Protein AF-A0A7C4J9X6-F1 (afdb_monomer_lite)

Sequence (89 aa):
MRSLQPQTKMVLFFVLMGMISGIVSAVIKNSWGALFIAIIVYLLSASLAGKILKLQQSEFPISKILSSGFGPFFMVWLISWIWIYSALL

Foldseek 3Di:
DDDDDLLVLLLVLLLVLLLVLLLVLLVDPDPVVSVVSLVVSLVVSLVVSCVVSVPDCVVPPSVNSSVSSVVSSNVSNVVNNVVSNVVVD

pLDDT: mean 90.03, std 9.35, range [45.84, 98.12]

Secondary structure (DSSP, 8-state):
-PPPPHHHHHHHHHHHHHHHHHHHHHT-S-HHHHHHHHHHHHHHHHHHHHHHTT--TTTS-HHHHHHHHHHHHHHHHHHHHHHHHHHH-

Radius of gyration: 13.96 Å; chains: 1; bounding box: 37×21×44 Å

Structure (mmCIF, N/CA/C/O backbone):
data_AF-A0A7C4J9X6-F1
#
_entry.id   AF-A0A7C4J9X6-F1
#
loop_
_atom_site.group_PDB
_atom_site.id
_atom_site.type_symbol
_atom_site.label_atom_id
_atom_site.label_alt_id
_atom_site.label_comp_id
_atom_site.label_asym_id
_atom_site.label_entity_id
_atom_site.label_seq_id
_atom_site.pdbx_PDB_ins_code
_atom_site.Cartn_x
_atom_site.Cartn_y
_atom_site.Cartn_z
_atom_site.occupancy
_atom_site.B_iso_or_equiv
_atom_site.auth_seq_id
_atom_site.auth_comp_id
_atom_site.auth_asym_id
_atom_site.auth_atom_id
_atom_site.pdbx_PDB_model_num
ATOM 1 N N . MET A 1 1 ? -25.693 13.443 8.147 1.00 45.84 1 MET A N 1
ATOM 2 C CA . MET A 1 1 ? -24.619 12.717 7.429 1.00 45.84 1 MET A CA 1
ATOM 3 C C . MET A 1 1 ? -24.364 11.409 8.172 1.00 45.84 1 MET A C 1
ATOM 5 O O . MET A 1 1 ? -24.047 11.477 9.352 1.00 45.84 1 MET A O 1
ATOM 9 N N . ARG A 1 2 ? -24.591 10.235 7.562 1.00 54.00 2 ARG A N 1
ATOM 10 C CA . ARG A 1 2 ? -24.302 8.941 8.217 1.00 54.00 2 ARG A CA 1
ATOM 11 C C . ARG A 1 2 ? -22.785 8.814 8.382 1.00 54.00 2 ARG A C 1
ATOM 13 O O . ARG A 1 2 ? -22.061 8.963 7.402 1.00 54.00 2 ARG A O 1
ATOM 20 N N . SER A 1 3 ? -22.300 8.588 9.600 1.00 67.06 3 SER A N 1
ATOM 21 C CA . SER A 1 3 ? -20.883 8.311 9.828 1.00 67.06 3 SER A CA 1
ATOM 22 C C . SER A 1 3 ? -20.510 7.010 9.111 1.00 67.06 3 SER A C 1
ATOM 24 O O . SER A 1 3 ? -21.161 5.982 9.284 1.00 67.06 3 SER A O 1
ATOM 26 N N . LEU A 1 4 ? -19.482 7.059 8.259 1.00 74.62 4 LEU A N 1
ATOM 27 C CA . LEU A 1 4 ? -18.939 5.853 7.633 1.00 74.62 4 LEU A CA 1
ATOM 28 C C . LEU A 1 4 ? -18.452 4.889 8.718 1.00 74.62 4 LEU A C 1
ATOM 30 O O . LEU A 1 4 ? -17.806 5.322 9.681 1.00 74.62 4 LEU A O 1
ATOM 34 N N . GLN A 1 5 ? -18.731 3.597 8.539 1.00 84.25 5 GLN A N 1
ATOM 35 C CA . GLN A 1 5 ? -18.248 2.559 9.443 1.00 84.25 5 GLN A CA 1
ATOM 36 C C . GLN A 1 5 ? -16.705 2.588 9.507 1.00 84.25 5 GLN A C 1
ATOM 38 O O . GLN A 1 5 ? -16.055 2.850 8.488 1.00 84.25 5 GLN A O 1
ATOM 43 N N . PRO A 1 6 ? -16.091 2.312 10.675 1.00 81.25 6 PRO A N 1
ATOM 44 C CA . PRO A 1 6 ? -14.634 2.339 10.841 1.00 81.25 6 PRO A CA 1
ATOM 45 C C . PRO A 1 6 ? -13.884 1.462 9.828 1.00 81.25 6 PRO A C 1
ATOM 47 O O . PRO A 1 6 ? -12.842 1.860 9.313 1.00 81.25 6 PRO A O 1
ATOM 50 N N . GLN A 1 7 ? -14.461 0.307 9.480 1.00 84.56 7 GLN A N 1
ATOM 51 C CA . GLN A 1 7 ? -13.927 -0.601 8.461 1.00 84.56 7 GLN A CA 1
ATOM 52 C C . GLN A 1 7 ? -13.871 0.055 7.080 1.00 84.56 7 GLN A C 1
ATOM 54 O O . GLN A 1 7 ? -12.841 0.009 6.419 1.00 84.56 7 GLN A O 1
ATOM 59 N N . THR A 1 8 ? -14.941 0.731 6.660 1.00 87.94 8 THR A N 1
ATOM 60 C CA . THR A 1 8 ? -14.987 1.419 5.364 1.00 87.94 8 THR A CA 1
ATOM 61 C C . THR A 1 8 ? -13.939 2.524 5.277 1.00 87.94 8 THR A C 1
ATOM 63 O O . THR A 1 8 ? -13.280 2.661 4.251 1.00 87.94 8 THR A O 1
ATOM 66 N N . LYS A 1 9 ? -13.731 3.284 6.361 1.00 88.38 9 LYS A N 1
ATOM 67 C CA . LYS A 1 9 ? -12.685 4.320 6.417 1.00 88.38 9 LYS A CA 1
ATOM 68 C C . LYS A 1 9 ? -11.287 3.725 6.271 1.00 88.38 9 LYS A C 1
ATOM 70 O O . LYS A 1 9 ? -10.450 4.295 5.579 1.00 88.38 9 LYS A O 1
ATOM 75 N N . MET A 1 10 ? -11.051 2.578 6.903 1.00 90.50 10 MET A N 1
ATOM 76 C CA . MET A 1 10 ? -9.788 1.855 6.807 1.00 90.50 10 MET A CA 1
ATOM 77 C C . MET A 1 10 ? -9.536 1.340 5.393 1.00 90.50 10 MET A C 1
ATOM 79 O O . MET A 1 10 ? -8.467 1.586 4.844 1.00 90.50 10 MET A O 1
ATOM 83 N N . VAL A 1 11 ? -10.531 0.697 4.779 1.00 92.12 11 VAL A N 1
ATOM 84 C CA . VAL A 1 11 ? -10.440 0.239 3.387 1.00 92.12 11 VAL A CA 1
ATOM 85 C C . VAL A 1 11 ? -10.130 1.415 2.466 1.00 92.12 11 VAL A C 1
ATOM 87 O O . VAL A 1 11 ? -9.190 1.333 1.685 1.00 92.12 11 VAL A O 1
ATOM 90 N N . LEU A 1 12 ? -10.847 2.534 2.602 1.00 93.38 12 LEU A N 1
ATOM 91 C CA . LEU A 1 12 ? -10.618 3.726 1.785 1.00 93.38 12 LEU A CA 1
ATOM 92 C C . LEU A 1 12 ? -9.193 4.279 1.957 1.00 93.38 12 LEU A C 1
ATOM 94 O O . LEU A 1 12 ? -8.546 4.642 0.979 1.00 93.38 12 LEU A O 1
ATOM 98 N N . PHE A 1 13 ? -8.689 4.308 3.192 1.00 94.62 13 PHE A N 1
ATOM 99 C CA . PHE A 1 13 ? -7.322 4.729 3.488 1.00 94.62 13 PHE A CA 1
ATOM 100 C C . PHE A 1 13 ? -6.290 3.833 2.788 1.00 94.62 13 PHE A C 1
ATOM 102 O O . PHE A 1 13 ? -5.396 4.335 2.111 1.00 94.62 13 PHE A O 1
ATOM 109 N N . PHE A 1 14 ? -6.434 2.511 2.888 1.00 96.19 14 PHE A N 1
ATOM 110 C CA . PHE A 1 14 ? -5.519 1.568 2.240 1.00 96.19 14 PHE A CA 1
ATOM 111 C C . PHE A 1 14 ? -5.630 1.561 0.715 1.00 96.19 14 PHE A C 1
ATOM 113 O O . PHE A 1 14 ? -4.616 1.397 0.046 1.00 96.19 14 PHE A O 1
ATOM 120 N N . VAL A 1 15 ? -6.820 1.800 0.162 1.00 96.75 15 VAL A N 1
ATOM 121 C CA . VAL A 1 15 ? -7.024 2.016 -1.279 1.00 96.75 15 VAL A CA 1
ATOM 122 C C . VAL A 1 15 ? -6.213 3.224 -1.753 1.00 96.75 15 VAL A C 1
ATOM 124 O O . VAL A 1 15 ? -5.463 3.115 -2.721 1.00 96.75 15 VAL A O 1
ATOM 127 N N . LEU A 1 16 ? -6.297 4.355 -1.046 1.00 96.56 16 LEU A N 1
ATOM 128 C CA . LEU A 1 16 ? -5.529 5.559 -1.381 1.00 96.56 16 LEU A CA 1
ATOM 129 C C . LEU A 1 16 ? -4.019 5.316 -1.281 1.00 96.56 16 LEU A C 1
ATOM 131 O O . LEU A 1 16 ? -3.278 5.666 -2.197 1.00 96.56 16 LEU A O 1
ATOM 135 N N . MET A 1 17 ? -3.563 4.669 -0.206 1.00 97.31 17 MET A N 1
ATOM 136 C CA . MET A 1 17 ? -2.144 4.343 -0.039 1.00 97.31 17 MET A CA 1
ATOM 137 C C . MET A 1 17 ? -1.647 3.353 -1.098 1.00 97.31 17 MET A C 1
ATOM 139 O O . MET A 1 17 ? -0.525 3.498 -1.577 1.00 97.31 17 MET A O 1
ATOM 143 N N . GLY A 1 18 ? -2.476 2.386 -1.500 1.00 97.56 18 GLY A N 1
ATOM 144 C CA . GLY A 1 18 ? -2.173 1.444 -2.577 1.00 97.56 18 GLY A CA 1
ATOM 145 C C . GLY A 1 18 ? -1.997 2.158 -3.912 1.00 97.56 18 GLY A C 1
ATOM 146 O O . GLY A 1 18 ? -1.006 1.934 -4.599 1.00 97.56 18 GLY A O 1
ATOM 147 N N . MET A 1 19 ? -2.894 3.094 -4.232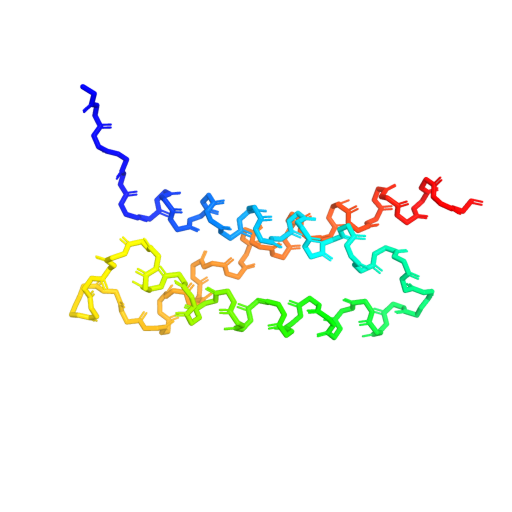 1.00 97.62 19 MET A N 1
ATOM 148 C CA . MET A 1 19 ? -2.812 3.903 -5.450 1.00 97.62 19 MET A CA 1
ATOM 149 C C . MET A 1 19 ? -1.531 4.746 -5.488 1.00 97.62 19 MET A C 1
ATOM 151 O O . MET A 1 19 ? -0.786 4.683 -6.465 1.00 97.62 19 MET A O 1
ATOM 155 N N . ILE A 1 20 ? -1.238 5.482 -4.408 1.00 96.69 20 ILE A N 1
ATOM 156 C CA . ILE A 1 20 ? -0.008 6.282 -4.280 1.00 96.69 20 ILE A CA 1
ATOM 157 C C . ILE A 1 20 ? 1.220 5.383 -4.430 1.00 96.69 20 ILE A C 1
ATOM 159 O O . ILE A 1 20 ? 2.132 5.696 -5.194 1.00 96.69 20 ILE A O 1
ATOM 163 N N . SER A 1 21 ? 1.228 4.240 -3.741 1.00 97.62 21 SER A N 1
ATOM 164 C CA . SER A 1 21 ? 2.324 3.284 -3.838 1.00 97.62 21 SER A CA 1
ATOM 165 C C . SER A 1 21 ? 2.490 2.752 -5.259 1.00 97.62 21 SER A C 1
ATOM 167 O O . SER A 1 21 ? 3.621 2.597 -5.697 1.00 97.62 21 SER A O 1
ATOM 169 N N . GLY A 1 22 ? 1.401 2.474 -5.981 1.00 97.00 22 GLY A N 1
ATOM 170 C CA . GLY A 1 22 ? 1.446 1.956 -7.349 1.00 97.00 22 GLY A CA 1
ATOM 171 C C . GLY A 1 22 ? 2.058 2.962 -8.321 1.00 97.00 22 GLY A C 1
ATOM 172 O O . GLY A 1 22 ? 2.924 2.595 -9.114 1.00 97.00 22 GLY A O 1
ATOM 173 N N . ILE A 1 23 ? 1.685 4.242 -8.190 1.00 96.25 23 ILE A N 1
ATOM 174 C CA . ILE A 1 23 ? 2.272 5.356 -8.952 1.00 96.25 23 ILE A CA 1
ATOM 175 C C . ILE A 1 23 ? 3.784 5.438 -8.705 1.00 96.25 23 ILE A C 1
ATOM 177 O O . ILE A 1 23 ? 4.566 5.484 -9.652 1.00 96.25 23 ILE A O 1
ATOM 181 N N . VAL A 1 24 ? 4.212 5.418 -7.439 1.00 95.56 24 VAL A N 1
ATOM 182 C CA . VAL A 1 24 ? 5.638 5.503 -7.075 1.00 95.56 24 VAL A CA 1
ATOM 183 C C . VAL A 1 24 ? 6.410 4.274 -7.568 1.00 9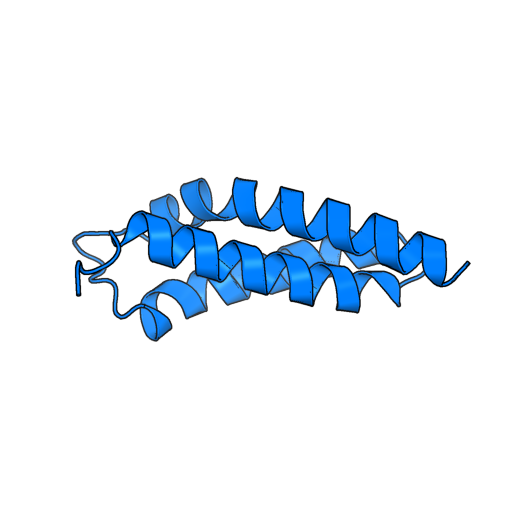5.56 24 VAL A C 1
ATOM 185 O O . VAL A 1 24 ? 7.498 4.407 -8.128 1.00 95.56 24 VAL A O 1
ATOM 188 N N . SER A 1 25 ? 5.836 3.078 -7.414 1.00 96.56 25 SER A N 1
ATOM 189 C CA . SER A 1 25 ? 6.420 1.818 -7.881 1.00 96.56 25 SER A CA 1
ATOM 190 C C . SER A 1 25 ? 6.611 1.779 -9.403 1.00 96.56 25 SER A C 1
ATOM 192 O O . SER A 1 25 ? 7.523 1.101 -9.869 1.00 96.56 25 SER A O 1
ATOM 194 N N . ALA A 1 26 ? 5.803 2.502 -10.189 1.00 95.31 26 ALA A N 1
ATOM 195 C CA . ALA A 1 26 ? 5.881 2.486 -11.654 1.00 95.31 26 ALA A CA 1
ATOM 196 C C . ALA A 1 26 ? 7.161 3.131 -12.209 1.00 95.31 26 ALA A C 1
ATOM 198 O O . ALA A 1 26 ? 7.584 2.812 -13.316 1.00 95.31 26 ALA A O 1
ATOM 199 N N . VAL A 1 27 ? 7.830 3.983 -11.428 1.00 94.12 27 VAL A N 1
ATOM 200 C CA . VAL A 1 27 ? 9.118 4.588 -11.812 1.00 94.12 27 VAL A CA 1
ATOM 201 C C . VAL A 1 27 ? 10.272 3.573 -11.702 1.00 94.12 27 VAL A C 1
ATOM 203 O O . VAL A 1 27 ? 11.357 3.773 -12.252 1.00 94.12 27 VAL A O 1
ATOM 206 N N . ILE A 1 28 ? 10.055 2.449 -11.012 1.00 93.88 28 ILE A N 1
ATOM 207 C CA . ILE A 1 28 ? 11.071 1.423 -10.783 1.00 93.88 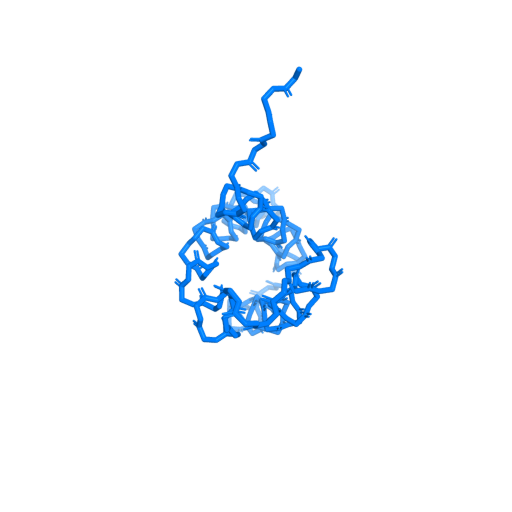28 ILE A CA 1
ATOM 208 C C . ILE A 1 28 ? 11.011 0.374 -11.888 1.00 93.88 28 ILE A C 1
ATOM 210 O O . ILE A 1 28 ? 10.060 -0.392 -11.997 1.00 93.88 28 ILE A O 1
ATOM 214 N N . LYS A 1 29 ? 12.096 0.272 -12.663 1.00 88.44 29 LYS A N 1
ATOM 215 C CA . LYS A 1 29 ? 12.211 -0.703 -13.761 1.00 88.44 29 LYS A CA 1
ATOM 216 C C . LYS A 1 29 ? 12.259 -2.165 -13.301 1.00 88.44 29 LYS A C 1
ATOM 218 O O . LYS A 1 29 ? 11.971 -3.054 -14.091 1.00 88.44 29 LYS A O 1
ATOM 223 N N . ASN A 1 30 ? 12.644 -2.419 -12.049 1.00 93.06 30 ASN A N 1
ATOM 224 C CA . ASN A 1 30 ? 12.736 -3.758 -11.470 1.00 93.06 30 ASN A CA 1
ATOM 225 C C . ASN A 1 30 ? 11.468 -4.107 -10.670 1.00 93.06 30 ASN A C 1
ATOM 227 O O . ASN A 1 30 ? 11.207 -3.499 -9.630 1.00 93.06 30 ASN A O 1
ATOM 231 N N . SER A 1 31 ? 10.742 -5.144 -11.096 1.00 92.50 31 SER A N 1
ATOM 232 C CA . SER A 1 31 ? 9.512 -5.624 -10.451 1.00 92.50 31 SER A CA 1
ATOM 233 C C . SER A 1 31 ? 9.691 -6.004 -8.977 1.00 92.50 31 SER A C 1
ATOM 235 O O . SER A 1 31 ? 8.816 -5.727 -8.159 1.00 92.50 31 SER A O 1
ATOM 237 N N . TRP A 1 32 ? 10.837 -6.580 -8.600 1.00 94.75 32 TRP A N 1
ATOM 238 C CA . TRP A 1 32 ? 11.133 -6.900 -7.199 1.00 94.75 32 TRP A CA 1
ATOM 239 C C . TRP A 1 32 ? 11.323 -5.638 -6.356 1.00 94.75 32 TRP A C 1
ATOM 241 O O . TRP A 1 32 ? 10.872 -5.582 -5.215 1.00 94.75 32 TRP A O 1
ATOM 251 N N . GLY A 1 33 ? 11.936 -4.600 -6.934 1.00 94.50 33 GLY A N 1
ATOM 252 C CA . GLY A 1 33 ? 12.065 -3.293 -6.290 1.00 94.50 33 GLY A CA 1
ATOM 253 C C . GLY A 1 33 ? 10.708 -2.609 -6.110 1.00 94.50 33 GLY A C 1
ATOM 254 O O . GLY A 1 33 ? 10.409 -2.107 -5.028 1.00 94.50 33 GLY A O 1
ATOM 255 N N . ALA A 1 34 ? 9.854 -2.657 -7.136 1.00 95.12 34 ALA A N 1
ATOM 256 C CA . ALA A 1 34 ? 8.491 -2.134 -7.086 1.00 95.12 34 ALA A CA 1
ATOM 257 C C . ALA A 1 34 ? 7.654 -2.799 -5.979 1.00 95.12 34 ALA A C 1
ATOM 259 O O . ALA A 1 34 ? 6.979 -2.096 -5.222 1.00 95.12 34 ALA A O 1
ATOM 260 N N . LEU A 1 35 ? 7.742 -4.130 -5.852 1.00 95.25 35 LEU A N 1
ATOM 261 C CA . LEU A 1 35 ? 7.081 -4.899 -4.796 1.00 95.25 35 LEU A CA 1
ATOM 262 C C . LEU A 1 35 ? 7.638 -4.565 -3.405 1.00 95.25 35 LEU A C 1
ATOM 264 O O . LEU A 1 35 ? 6.875 -4.414 -2.453 1.00 95.25 35 LEU A O 1
ATOM 268 N N . PHE A 1 36 ? 8.957 -4.410 -3.276 1.00 96.12 36 PHE A N 1
ATOM 269 C CA . PHE A 1 36 ? 9.591 -4.055 -2.007 1.00 96.12 36 PHE A CA 1
ATOM 270 C C . PHE A 1 36 ? 9.122 -2.688 -1.490 1.00 96.12 36 PHE A C 1
ATOM 272 O O . PHE A 1 36 ? 8.784 -2.558 -0.311 1.00 96.12 36 PHE A O 1
ATOM 279 N N . ILE A 1 37 ? 9.005 -1.690 -2.375 1.00 95.00 37 ILE A N 1
ATOM 280 C CA . ILE A 1 37 ? 8.414 -0.390 -2.023 1.00 95.00 37 ILE A CA 1
ATOM 281 C C . ILE A 1 37 ? 6.972 -0.553 -1.551 1.00 95.00 37 ILE A C 1
ATOM 283 O O . ILE A 1 37 ? 6.610 0.016 -0.523 1.00 95.00 37 ILE A O 1
ATOM 287 N N . ALA A 1 38 ? 6.169 -1.357 -2.249 1.00 96.50 38 ALA A N 1
ATOM 288 C CA . ALA A 1 38 ? 4.779 -1.593 -1.874 1.00 96.50 38 ALA A CA 1
ATOM 289 C C . ALA A 1 38 ? 4.649 -2.145 -0.451 1.00 96.50 38 ALA A C 1
ATOM 291 O O . ALA A 1 38 ? 3.837 -1.657 0.335 1.00 96.50 38 ALA A O 1
ATOM 292 N N . ILE A 1 39 ? 5.493 -3.117 -0.095 1.00 95.88 39 ILE A N 1
ATOM 293 C CA . ILE A 1 39 ? 5.522 -3.716 1.243 1.00 95.88 39 ILE A CA 1
ATOM 294 C C . ILE A 1 39 ? 5.904 -2.671 2.297 1.00 95.88 39 ILE A C 1
ATOM 296 O O . ILE A 1 39 ? 5.238 -2.575 3.329 1.00 95.88 39 ILE A O 1
ATOM 300 N N . ILE A 1 40 ? 6.934 -1.856 2.047 1.00 96.00 40 ILE A N 1
ATOM 301 C CA . ILE A 1 40 ? 7.342 -0.801 2.987 1.00 96.00 40 ILE A CA 1
ATOM 302 C C . ILE A 1 40 ? 6.215 0.214 3.181 1.00 96.00 40 ILE A C 1
ATOM 304 O O . ILE A 1 40 ? 5.842 0.512 4.318 1.00 96.00 40 ILE A O 1
ATOM 308 N N . VAL A 1 41 ? 5.645 0.726 2.087 1.00 96.38 41 VAL A N 1
ATOM 309 C CA . VAL A 1 41 ? 4.556 1.708 2.136 1.00 96.38 41 VAL A CA 1
ATOM 310 C C . VAL A 1 41 ? 3.359 1.131 2.881 1.00 96.38 41 VAL A C 1
ATOM 312 O O . VAL A 1 41 ? 2.770 1.819 3.713 1.00 96.38 41 VAL A O 1
ATOM 315 N N . TYR A 1 42 ? 3.029 -0.136 2.653 1.00 96.06 42 TYR A N 1
ATOM 316 C CA . TYR A 1 42 ? 1.951 -0.823 3.346 1.00 96.06 42 TYR A CA 1
ATOM 317 C C . TYR A 1 42 ? 2.170 -0.909 4.865 1.00 96.06 42 TYR A C 1
ATOM 319 O O . TYR A 1 42 ? 1.281 -0.546 5.639 1.00 96.06 42 TYR A O 1
ATOM 327 N N . LEU A 1 43 ? 3.358 -1.332 5.309 1.00 94.31 43 LEU A N 1
ATOM 328 C CA . LEU A 1 43 ? 3.685 -1.439 6.735 1.00 94.31 43 LEU A CA 1
ATOM 329 C C . LEU A 1 43 ? 3.646 -0.071 7.431 1.00 94.31 43 LEU A C 1
ATOM 331 O O . LEU A 1 43 ? 3.091 0.062 8.526 1.00 94.31 43 LEU A O 1
ATOM 335 N N . LEU A 1 44 ? 4.171 0.966 6.773 1.00 94.38 44 LEU A N 1
ATOM 336 C CA . LEU A 1 44 ? 4.093 2.343 7.263 1.00 94.38 44 LEU A CA 1
ATOM 337 C C . LEU A 1 44 ? 2.641 2.832 7.321 1.00 94.38 44 LEU A C 1
ATOM 339 O O . LEU A 1 44 ? 2.228 3.424 8.319 1.00 94.38 44 LEU A O 1
ATOM 343 N N . SER A 1 45 ? 1.848 2.526 6.293 1.00 93.56 45 SER A N 1
ATOM 344 C CA . SER A 1 45 ? 0.424 2.865 6.222 1.00 93.56 45 SER A CA 1
ATOM 345 C C . SER A 1 45 ? -0.361 2.217 7.355 1.00 93.56 45 SER A C 1
ATOM 347 O O . SER A 1 45 ? -1.173 2.888 7.979 1.00 93.56 45 SER A O 1
ATOM 349 N N . ALA A 1 46 ? -0.097 0.953 7.687 1.00 89.81 46 ALA A N 1
ATOM 350 C CA . ALA A 1 46 ? -0.770 0.272 8.790 1.00 89.81 46 ALA A CA 1
ATOM 351 C C . ALA A 1 46 ? -0.486 0.928 10.151 1.00 89.81 46 ALA A C 1
ATOM 353 O O . ALA A 1 46 ? -1.403 1.099 10.957 1.00 89.81 46 ALA A O 1
ATOM 354 N N . SER A 1 47 ? 0.755 1.367 10.383 1.00 88.69 47 SER A N 1
ATOM 355 C CA . SER A 1 47 ? 1.126 2.135 11.580 1.00 88.69 47 SER A CA 1
ATOM 356 C C . SER A 1 47 ? 0.449 3.515 11.617 1.00 88.69 47 SER A C 1
ATOM 358 O O . SER A 1 47 ? -0.040 3.961 12.660 1.00 88.69 47 SER A O 1
ATOM 360 N N . LEU A 1 48 ? 0.362 4.184 10.464 1.00 90.62 48 LEU A N 1
ATOM 361 C CA . LEU A 1 48 ? -0.280 5.492 10.313 1.00 90.62 48 LEU A CA 1
ATOM 362 C C . LEU A 1 48 ? -1.810 5.423 10.417 1.00 90.62 48 LEU A C 1
ATOM 364 O O . LEU A 1 48 ? -2.414 6.335 10.978 1.00 90.62 48 LEU A O 1
ATOM 368 N N . ALA A 1 49 ? -2.438 4.346 9.942 1.00 89.56 49 ALA A N 1
ATOM 369 C CA . ALA A 1 49 ? -3.888 4.183 9.896 1.00 89.56 49 ALA A CA 1
ATOM 370 C C . ALA A 1 49 ? -4.521 4.324 11.285 1.00 89.56 49 ALA A C 1
ATOM 372 O O . ALA A 1 49 ? -5.504 5.046 11.438 1.00 89.56 49 ALA A O 1
ATOM 373 N N . GLY A 1 50 ? -3.926 3.707 12.314 1.00 84.44 50 GLY A N 1
ATOM 374 C CA . GLY A 1 50 ? -4.413 3.825 13.693 1.00 84.44 50 GLY A CA 1
ATOM 375 C C . GLY A 1 50 ? -4.400 5.270 14.205 1.00 84.44 50 GLY A C 1
ATOM 376 O O . GLY A 1 50 ? -5.363 5.716 14.828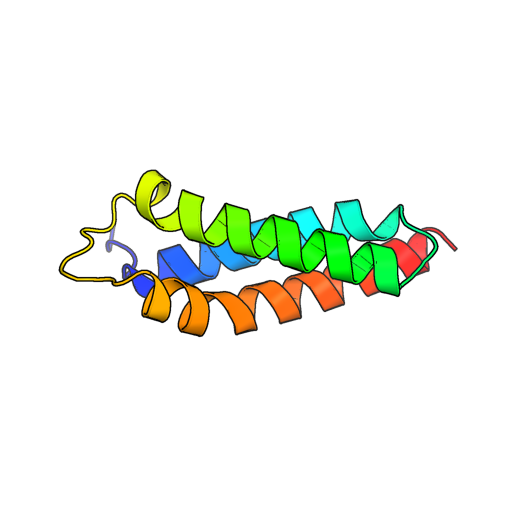 1.00 84.44 50 GLY A O 1
ATOM 377 N N . LYS A 1 51 ? -3.345 6.027 13.874 1.00 85.62 51 LYS A N 1
ATOM 378 C CA . LYS A 1 51 ? -3.178 7.431 14.282 1.00 85.62 51 LYS A CA 1
ATOM 379 C C . LYS A 1 51 ? -4.108 8.372 13.511 1.00 85.62 51 LYS A C 1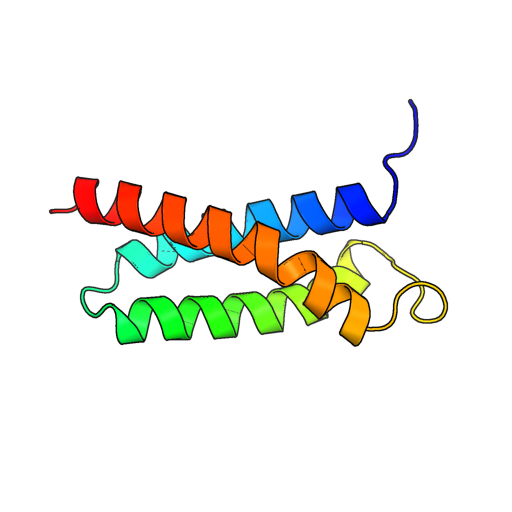
ATOM 381 O O . LYS A 1 51 ? -4.771 9.207 14.118 1.00 85.62 51 LYS A O 1
ATOM 386 N N . ILE A 1 52 ? -4.179 8.225 12.187 1.00 88.19 52 ILE A N 1
ATOM 387 C CA . ILE A 1 52 ? -4.946 9.111 11.296 1.00 88.19 52 ILE A CA 1
ATOM 388 C C . ILE A 1 52 ? -6.449 8.900 11.477 1.00 88.19 52 ILE A C 1
ATOM 390 O O . ILE A 1 52 ? -7.208 9.861 11.589 1.00 88.19 52 ILE A O 1
ATOM 394 N N . LEU A 1 53 ? -6.890 7.643 11.543 1.00 86.44 53 LEU A N 1
ATOM 395 C CA . LEU A 1 53 ? -8.307 7.304 11.670 1.00 86.44 53 LEU A CA 1
ATOM 396 C C . LEU A 1 53 ? -8.813 7.384 13.116 1.00 86.44 53 LEU A C 1
ATOM 398 O O . LEU A 1 53 ? -10.001 7.156 13.344 1.00 86.44 53 LEU A O 1
ATOM 402 N N . LYS A 1 54 ? -7.936 7.733 14.073 1.00 84.31 54 LYS A N 1
ATOM 403 C CA . LYS A 1 54 ? -8.226 7.817 15.513 1.00 84.31 54 LYS A CA 1
ATOM 404 C C . LYS A 1 54 ? -8.905 6.545 16.041 1.00 84.31 54 LYS A C 1
ATOM 406 O O . LYS A 1 54 ? -9.862 6.617 16.808 1.00 84.31 54 LYS A O 1
ATOM 411 N N . LEU A 1 55 ? -8.435 5.381 15.593 1.00 79.50 55 LEU A N 1
ATOM 412 C CA . LEU A 1 55 ? -8.989 4.091 16.002 1.00 79.50 55 LEU A CA 1
ATOM 413 C C . LEU A 1 55 ? -8.471 3.746 17.400 1.00 79.50 55 LEU A C 1
ATOM 415 O O . LEU A 1 55 ? -7.262 3.761 17.635 1.00 79.50 55 LEU A O 1
ATOM 419 N N . GLN A 1 56 ? -9.372 3.427 18.330 1.00 75.81 56 GLN A N 1
ATOM 420 C CA . GLN A 1 56 ? -8.967 2.927 19.640 1.00 75.81 56 GLN A CA 1
ATOM 421 C C . GLN A 1 56 ? -8.368 1.523 19.495 1.00 75.81 56 GLN A C 1
ATOM 423 O O . GLN A 1 56 ? -8.971 0.640 18.882 1.00 75.81 56 GLN A O 1
ATOM 428 N N . GLN A 1 57 ? -7.184 1.301 20.075 1.00 71.75 57 GLN A N 1
ATOM 429 C CA . GLN A 1 57 ? -6.494 0.006 19.987 1.00 71.75 57 GLN A CA 1
ATOM 430 C C . GLN A 1 57 ? -7.276 -1.143 20.637 1.00 71.75 57 GLN A C 1
ATOM 432 O O . GLN A 1 57 ? -7.104 -2.293 20.240 1.00 71.75 57 GLN A O 1
ATOM 437 N N . SER A 1 58 ? -8.156 -0.833 21.593 1.00 71.19 58 SER A N 1
ATOM 438 C CA . SER A 1 58 ? -9.081 -1.787 22.211 1.00 71.19 58 SER A CA 1
ATOM 439 C C . SER A 1 58 ? -10.101 -2.357 21.220 1.00 71.19 58 SER A C 1
ATOM 441 O O . SER A 1 58 ? -10.502 -3.508 21.356 1.00 71.19 58 SER A O 1
ATOM 443 N N . GLU A 1 59 ? -10.506 -1.583 20.211 1.00 70.69 59 GLU A N 1
ATOM 444 C CA . GLU A 1 59 ? -11.519 -1.985 19.226 1.00 70.69 59 GLU A CA 1
ATOM 445 C C . GLU A 1 59 ? -10.896 -2.532 17.932 1.00 70.69 59 GLU A C 1
ATOM 447 O O . GLU A 1 59 ? -11.484 -3.381 17.250 1.00 70.69 59 GLU A O 1
ATOM 452 N N . PHE A 1 60 ? -9.694 -2.059 17.585 1.00 77.94 60 PHE A N 1
ATOM 453 C CA . PHE A 1 60 ? -8.975 -2.440 16.371 1.00 77.94 60 PHE A CA 1
ATOM 454 C C . PHE A 1 60 ? -7.493 -2.734 16.649 1.00 77.94 60 PHE A C 1
ATOM 456 O O . PHE A 1 60 ? -6.653 -1.834 16.556 1.00 77.94 60 PHE A O 1
ATOM 463 N N . PRO A 1 61 ? -7.135 -4.002 16.937 1.00 84.25 61 PRO A N 1
ATOM 464 C CA . PRO A 1 61 ? -5.738 -4.387 17.073 1.00 84.25 61 PRO A CA 1
ATOM 465 C C . PRO A 1 61 ? -5.009 -4.271 15.727 1.00 84.25 61 PRO A C 1
ATOM 467 O O . PRO A 1 61 ? -5.596 -4.480 14.662 1.00 84.25 61 PRO A O 1
ATOM 470 N N . ILE A 1 62 ? -3.703 -3.994 15.771 1.00 83.38 62 ILE A N 1
ATOM 471 C CA . ILE A 1 62 ? -2.850 -3.822 14.578 1.00 83.38 62 ILE A CA 1
ATOM 472 C C . ILE A 1 62 ? -2.926 -5.029 13.634 1.00 83.38 62 ILE A C 1
ATOM 474 O O . ILE A 1 62 ? -2.962 -4.856 12.419 1.00 83.38 62 ILE A O 1
ATOM 478 N N . SER A 1 63 ? -3.023 -6.248 14.172 1.00 86.06 63 SER A N 1
ATOM 479 C CA . SER A 1 63 ? -3.184 -7.470 13.373 1.00 86.06 63 SER A CA 1
ATOM 480 C C . SER A 1 63 ? -4.434 -7.441 12.488 1.00 86.06 63 SER A C 1
ATOM 482 O O . SER A 1 63 ? -4.384 -7.884 11.343 1.00 86.06 63 SER A O 1
ATOM 484 N N . LYS A 1 64 ? -5.537 -6.867 12.982 1.00 86.12 64 LYS A N 1
ATOM 485 C CA . LYS A 1 64 ? -6.794 -6.706 12.240 1.00 86.12 64 LYS A CA 1
ATOM 486 C C . LYS A 1 64 ? -6.703 -5.589 11.205 1.00 86.12 64 LYS A C 1
ATOM 488 O O . LYS A 1 64 ? -7.270 -5.720 10.125 1.00 86.12 64 LYS A O 1
ATOM 493 N N . ILE A 1 65 ? -5.978 -4.512 11.514 1.00 86.56 65 ILE A N 1
ATOM 494 C CA . ILE A 1 65 ? -5.682 -3.438 10.553 1.00 86.56 65 ILE A CA 1
ATOM 495 C C . ILE A 1 65 ? -4.886 -4.007 9.376 1.00 86.56 65 ILE A C 1
ATOM 497 O O . ILE A 1 65 ? -5.239 -3.770 8.225 1.00 86.56 65 ILE A O 1
ATOM 501 N N . LEU A 1 66 ? -3.863 -4.813 9.667 1.00 88.44 66 LEU A N 1
ATOM 502 C CA . LEU A 1 66 ? -3.067 -5.477 8.643 1.00 88.44 66 LEU A CA 1
ATOM 503 C C . LEU A 1 66 ? -3.923 -6.465 7.829 1.00 88.44 66 LEU A C 1
ATOM 505 O O . LEU A 1 66 ? -4.006 -6.371 6.610 1.00 88.44 66 LEU A O 1
ATOM 509 N N . SER A 1 67 ? -4.622 -7.403 8.462 1.00 89.44 67 SER A N 1
ATOM 510 C CA . SER A 1 67 ? -5.358 -8.419 7.696 1.00 89.44 67 SER A CA 1
ATOM 511 C C . SER A 1 67 ? -6.479 -7.833 6.827 1.00 89.44 67 SER A C 1
ATOM 513 O O . SER A 1 67 ? -6.682 -8.294 5.706 1.00 89.44 67 SER A O 1
ATOM 515 N N . SER A 1 68 ? -7.174 -6.792 7.300 1.00 88.31 68 SER A N 1
ATOM 516 C CA . SER A 1 68 ? -8.260 -6.148 6.545 1.00 88.31 68 SER A CA 1
ATOM 517 C C . SER A 1 68 ? -7.787 -5.112 5.520 1.00 88.31 68 SER A C 1
ATOM 519 O O . SER A 1 68 ? -8.457 -4.911 4.508 1.00 88.31 68 SER A O 1
ATOM 521 N N . GLY A 1 69 ? -6.640 -4.472 5.752 1.00 90.44 69 GLY A N 1
ATOM 522 C CA . GLY A 1 69 ? -6.064 -3.470 4.857 1.00 90.44 69 GLY A CA 1
ATOM 523 C C . GLY A 1 69 ? -5.280 -4.056 3.686 1.00 90.44 69 GLY A C 1
ATOM 524 O O . GLY A 1 69 ? -5.240 -3.443 2.619 1.00 90.44 69 GLY A O 1
ATOM 525 N N . PHE A 1 70 ? -4.687 -5.244 3.860 1.00 94.62 70 PHE A N 1
ATOM 526 C CA . PHE A 1 70 ? -3.783 -5.844 2.876 1.00 94.62 70 PHE A CA 1
ATOM 527 C C . PHE A 1 70 ? -4.433 -6.063 1.509 1.00 94.62 70 PHE A C 1
ATOM 529 O O . PHE A 1 70 ? -3.906 -5.600 0.502 1.00 94.62 70 PHE A O 1
ATOM 536 N N . GLY A 1 71 ? -5.579 -6.748 1.465 1.00 95.19 71 GLY A N 1
ATOM 537 C CA . GLY A 1 71 ? -6.256 -7.083 0.208 1.00 95.19 71 GLY A CA 1
ATOM 538 C C . GLY A 1 71 ? -6.603 -5.846 -0.634 1.00 95.19 71 GLY A C 1
ATOM 539 O O . GLY A 1 71 ? -6.163 -5.762 -1.783 1.00 95.19 71 GLY A O 1
ATOM 540 N N . PRO A 1 72 ? -7.333 -4.860 -0.072 1.00 95.81 72 PRO A N 1
ATOM 541 C CA . PRO A 1 72 ? -7.650 -3.616 -0.769 1.00 95.81 72 PRO A CA 1
ATOM 542 C C . PRO A 1 72 ? -6.410 -2.834 -1.213 1.00 95.81 72 PRO A C 1
ATOM 544 O O . PRO A 1 72 ? -6.367 -2.365 -2.348 1.00 95.81 72 PRO A O 1
ATOM 547 N N . PHE A 1 73 ? -5.393 -2.724 -0.350 1.00 97.81 73 PHE A N 1
ATOM 548 C CA . PHE A 1 73 ? -4.133 -2.065 -0.694 1.00 97.81 73 PHE A CA 1
ATOM 549 C C . PHE A 1 73 ? -3.462 -2.744 -1.889 1.00 97.81 73 PHE A C 1
ATOM 551 O O . PHE A 1 73 ? -3.133 -2.082 -2.869 1.00 97.81 73 PHE A O 1
ATOM 558 N N . PHE A 1 74 ? -3.274 -4.062 -1.811 1.00 97.44 74 PHE A N 1
ATOM 559 C CA . PHE A 1 74 ? -2.500 -4.824 -2.783 1.00 97.44 74 PHE A CA 1
ATOM 560 C C . PHE A 1 74 ? -3.168 -4.840 -4.158 1.00 97.44 74 PHE A C 1
ATOM 562 O O . PHE A 1 74 ? -2.492 -4.644 -5.163 1.00 97.44 74 PHE A O 1
ATOM 569 N N . MET A 1 75 ? -4.492 -5.010 -4.209 1.00 97.69 75 MET A N 1
ATOM 570 C CA . MET A 1 75 ? -5.233 -4.982 -5.473 1.00 97.69 75 MET A CA 1
ATOM 571 C C . MET A 1 75 ? -5.119 -3.625 -6.165 1.00 97.69 75 MET A C 1
ATOM 573 O O . MET A 1 75 ? -4.828 -3.564 -7.357 1.00 97.69 75 MET A O 1
ATOM 577 N N . VAL A 1 76 ? -5.301 -2.530 -5.422 1.00 97.94 76 VAL A N 1
ATOM 578 C CA . VAL A 1 76 ? -5.203 -1.181 -5.994 1.00 97.94 76 VAL A CA 1
ATOM 579 C C . VAL A 1 76 ? -3.767 -0.861 -6.389 1.00 97.94 76 VAL A C 1
ATOM 581 O O . VAL A 1 76 ? -3.549 -0.352 -7.484 1.00 97.94 76 VAL A O 1
ATOM 584 N N . TRP A 1 77 ? -2.791 -1.216 -5.550 1.00 98.12 77 TRP A N 1
ATOM 585 C CA . TRP A 1 77 ? -1.373 -1.091 -5.877 1.00 98.12 77 TRP A CA 1
ATOM 586 C C . TRP A 1 77 ? -1.038 -1.793 -7.191 1.00 98.12 77 TRP A C 1
ATOM 588 O O . TRP A 1 77 ? -0.455 -1.170 -8.074 1.00 98.12 77 TRP A O 1
ATOM 598 N N . LEU A 1 78 ? -1.443 -3.056 -7.343 1.00 97.38 78 LEU A N 1
ATOM 599 C CA . LEU A 1 78 ? -1.137 -3.864 -8.519 1.00 97.38 78 LEU A CA 1
ATOM 600 C C . LEU A 1 78 ? -1.759 -3.265 -9.785 1.00 97.38 78 LEU A C 1
ATOM 602 O O . LEU A 1 78 ? -1.070 -3.112 -10.790 1.00 97.38 78 LEU A O 1
ATOM 606 N N . ILE A 1 79 ? -3.040 -2.886 -9.724 1.00 97.62 79 ILE A N 1
ATOM 607 C CA . ILE A 1 79 ? -3.753 -2.275 -10.854 1.00 97.62 79 ILE A CA 1
ATOM 608 C C . ILE A 1 79 ? -3.091 -0.954 -11.248 1.00 97.62 79 ILE A C 1
ATOM 610 O O . ILE A 1 79 ? -2.771 -0.762 -12.420 1.00 97.62 79 ILE A O 1
ATOM 614 N N . SER A 1 80 ? -2.858 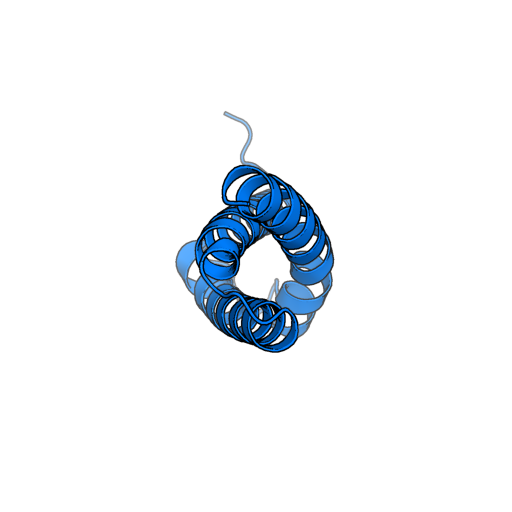-0.057 -10.285 1.00 97.12 80 SER A N 1
ATOM 615 C CA . SER A 1 80 ? -2.234 1.245 -10.537 1.00 97.12 80 SER A CA 1
ATOM 616 C C . SER A 1 80 ? -0.804 1.107 -11.058 1.00 97.12 80 SER A C 1
ATOM 618 O O . SER A 1 80 ? -0.429 1.822 -11.983 1.00 97.12 80 SER A O 1
ATOM 620 N N . TRP A 1 81 ? -0.021 0.178 -10.504 1.00 97.19 81 TRP A N 1
ATOM 621 C CA . TRP A 1 81 ? 1.346 -0.085 -10.944 1.00 97.19 81 TRP A CA 1
ATOM 622 C C . TRP A 1 81 ? 1.382 -0.577 -12.389 1.00 97.19 81 TRP A C 1
ATOM 624 O O . TRP A 1 81 ? 2.082 0.025 -13.196 1.00 97.19 81 TRP A O 1
ATOM 634 N N . ILE A 1 82 ? 0.593 -1.603 -12.735 1.00 95.81 82 ILE A N 1
ATOM 635 C CA . ILE A 1 82 ? 0.550 -2.151 -14.099 1.00 95.81 82 ILE A CA 1
ATOM 636 C C . ILE A 1 82 ? 0.139 -1.068 -15.096 1.00 95.81 82 ILE A C 1
ATOM 638 O O . ILE A 1 82 ? 0.825 -0.868 -16.091 1.00 95.81 82 ILE A O 1
ATOM 642 N N . TRP A 1 83 ? -0.941 -0.336 -14.813 1.00 96.75 83 TRP A N 1
ATOM 643 C CA . TRP A 1 83 ? -1.446 0.694 -15.722 1.00 96.75 83 TRP A CA 1
ATOM 644 C C . TRP A 1 83 ? -0.415 1.784 -16.013 1.00 96.75 83 TRP A C 1
ATOM 646 O O . TRP A 1 83 ? -0.184 2.127 -17.170 1.00 96.75 83 TRP A O 1
ATOM 656 N N . ILE A 1 84 ? 0.211 2.330 -14.971 1.00 95.44 84 ILE A N 1
ATOM 657 C CA . ILE A 1 84 ? 1.154 3.440 -15.124 1.00 95.44 84 ILE A CA 1
ATOM 658 C C . ILE A 1 84 ? 2.464 2.945 -15.723 1.00 95.44 84 ILE A C 1
ATOM 660 O O . ILE A 1 84 ? 3.006 3.595 -16.607 1.00 95.44 84 ILE A O 1
ATOM 664 N N . TYR A 1 85 ? 2.954 1.785 -15.289 1.00 93.94 85 TYR A N 1
ATOM 665 C CA . TYR A 1 85 ? 4.163 1.190 -15.846 1.00 93.94 85 TYR A CA 1
ATOM 666 C C . TYR A 1 85 ? 4.008 0.909 -17.346 1.00 93.94 85 TYR A C 1
ATOM 668 O O . TYR A 1 85 ? 4.898 1.244 -18.119 1.00 93.94 85 TYR A O 1
ATOM 676 N N . SER A 1 86 ? 2.858 0.378 -17.774 1.00 93.75 86 SER A N 1
ATOM 677 C CA . SER A 1 86 ? 2.547 0.182 -19.194 1.00 93.75 86 SER A CA 1
ATOM 678 C C . SER A 1 86 ? 2.423 1.488 -19.978 1.00 93.75 86 SER A C 1
ATOM 680 O O . SER A 1 86 ? 2.744 1.494 -21.156 1.00 93.75 86 SER A O 1
ATOM 682 N N . ALA A 1 87 ? 1.972 2.580 -19.357 1.00 92.31 87 ALA A N 1
ATOM 683 C CA . ALA A 1 87 ? 1.902 3.892 -20.006 1.00 92.31 87 ALA A CA 1
ATOM 684 C C . ALA A 1 87 ? 3.268 4.599 -20.115 1.00 92.31 87 ALA A C 1
ATOM 686 O O . ALA A 1 87 ? 3.401 5.553 -20.879 1.00 92.31 87 ALA A O 1
ATOM 687 N N . LEU A 1 88 ? 4.257 4.175 -19.321 1.00 89.38 88 LEU A N 1
ATOM 688 C CA . LEU A 1 88 ? 5.623 4.712 -19.320 1.00 89.38 88 LEU A CA 1
ATOM 689 C C . LEU A 1 88 ? 6.583 3.942 -20.245 1.00 89.38 88 LEU A C 1
ATOM 691 O O . LEU A 1 88 ? 7.715 4.395 -20.436 1.00 89.38 88 LEU A O 1
ATOM 695 N N . LEU A 1 89 ? 6.156 2.786 -20.762 1.00 82.69 89 LEU A N 1
ATOM 696 C CA . LEU A 1 89 ? 6.870 1.962 -21.744 1.00 82.69 89 LEU A CA 1
ATOM 697 C C . LEU A 1 89 ? 6.494 2.362 -23.173 1.00 82.69 89 LEU A C 1
ATOM 699 O O . LEU A 1 89 ? 7.424 2.378 -24.008 1.00 82.69 89 LEU A O 1
#